Protein AF-A0A9X5XIH9-F1 (afdb_monomer_lite)

Foldseek 3Di:
DVPDQAEEAPDPQQCQLVVLLVCLVVVHAYEYEPPNHPDPVSVVVSVVSNVVSVDDRYDYPLCLCVDPVLVVLLVCQVVCVVPAAAEAEEEWEAQADDPPDAQVCLVRVTCVSVQVSVCVSNVWHWDDKDKDQPDADPQHDPRYRAWIWIWTATPVGHIYIYTYGYNPNPHTD

Structure (mmCIF, N/CA/C/O backbone):
data_AF-A0A9X5XIH9-F1
#
_entry.id   AF-A0A9X5XIH9-F1
#
loop_
_atom_site.group_PDB
_atom_site.id
_atom_site.type_symbol
_atom_site.label_atom_id
_atom_site.label_alt_id
_atom_site.label_comp_id
_atom_site.label_asym_id
_atom_site.label_entity_id
_atom_site.label_seq_id
_atom_site.pdbx_PDB_ins_code
_atom_site.Cartn_x
_atom_site.Cartn_y
_atom_site.Cartn_z
_atom_site.occupancy
_atom_site.B_iso_or_equiv
_atom_site.auth_seq_id
_atom_site.auth_comp_id
_atom_site.auth_asym_id
_atom_site.auth_atom_id
_atom_site.pdbx_PDB_model_num
ATOM 1 N N . SER A 1 1 ? -13.411 18.014 21.257 1.00 76.00 1 SER A N 1
ATOM 2 C CA . SER A 1 1 ? -14.260 18.449 20.133 1.00 76.00 1 SER A CA 1
ATOM 3 C C . SER A 1 1 ? -15.472 17.538 20.000 1.00 76.00 1 SER A C 1
ATOM 5 O O . SER A 1 1 ? -15.421 16.585 19.229 1.00 76.00 1 SER A O 1
ATOM 7 N N . PRO A 1 2 ? -16.532 17.752 20.800 1.00 89.50 2 PRO A N 1
ATOM 8 C CA . PRO A 1 2 ? -17.720 16.893 20.773 1.00 89.50 2 PRO A CA 1
ATOM 9 C C . PRO A 1 2 ? -18.455 16.928 19.423 1.00 89.50 2 PRO A C 1
ATOM 11 O O . PRO A 1 2 ? -19.009 15.910 19.035 1.00 89.50 2 PRO A O 1
ATOM 14 N N . GLU A 1 3 ? -18.372 18.043 18.692 1.00 96.88 3 GLU A N 1
ATOM 15 C CA . GLU A 1 3 ? -19.028 18.268 17.390 1.00 96.88 3 GLU A CA 1
ATOM 16 C C . GLU A 1 3 ? -18.353 17.570 16.194 1.00 96.88 3 GLU A C 1
ATOM 18 O O . GLU A 1 3 ? -18.872 17.619 15.087 1.00 96.88 3 GLU A O 1
ATOM 23 N N . VAL A 1 4 ? -17.182 16.949 16.379 1.00 97.50 4 VAL A N 1
ATOM 24 C CA . VAL A 1 4 ? -16.471 16.252 15.293 1.00 97.50 4 VAL A CA 1
ATOM 25 C C . VAL A 1 4 ? -16.880 14.785 15.279 1.00 97.50 4 VAL A C 1
ATOM 27 O O . VAL A 1 4 ? -16.621 14.074 16.252 1.00 97.50 4 VAL A O 1
ATOM 30 N N . ASP A 1 5 ? -17.462 14.316 14.178 1.00 98.12 5 ASP A N 1
ATOM 31 C CA . ASP A 1 5 ? -17.929 12.930 14.048 1.00 98.12 5 ASP A CA 1
ATOM 32 C C . ASP A 1 5 ? -16.819 11.947 13.659 1.00 98.12 5 ASP A C 1
ATOM 34 O O . ASP A 1 5 ? -16.794 10.826 14.163 1.00 98.12 5 ASP A O 1
ATOM 38 N N . ALA A 1 6 ? -15.886 12.364 12.801 1.00 98.31 6 ALA A N 1
ATOM 39 C CA . ALA A 1 6 ? -14.794 11.537 12.290 1.00 98.31 6 ALA A CA 1
ATOM 40 C C . ALA A 1 6 ? -13.563 12.385 11.925 1.00 98.31 6 ALA A C 1
ATOM 42 O O . ALA A 1 6 ? -13.652 13.608 11.808 1.00 98.31 6 ALA A O 1
ATOM 43 N N . VAL A 1 7 ? -12.416 11.729 11.735 1.00 98.25 7 VAL A N 1
ATOM 44 C CA . VAL A 1 7 ? -11.136 12.367 11.387 1.00 98.25 7 VAL A CA 1
ATOM 45 C C . VAL A 1 7 ? -10.596 11.803 10.073 1.00 98.25 7 VAL A C 1
ATOM 47 O O . VAL A 1 7 ? -10.627 10.595 9.853 1.00 98.25 7 VAL A O 1
ATOM 50 N N . LEU A 1 8 ? -10.063 12.677 9.217 1.00 98.69 8 LEU A N 1
ATOM 51 C CA . LEU A 1 8 ? -9.253 12.289 8.063 1.00 98.69 8 LEU A CA 1
ATOM 52 C C . LEU A 1 8 ? -7.787 12.607 8.371 1.00 98.69 8 LEU A C 1
ATOM 54 O O . LEU A 1 8 ? -7.437 13.766 8.595 1.00 98.69 8 LEU A O 1
ATOM 58 N N . VAL A 1 9 ? -6.935 11.587 8.398 1.00 98.62 9 VAL A N 1
ATOM 59 C CA . VAL A 1 9 ? -5.489 11.732 8.579 1.00 98.62 9 VAL A CA 1
ATOM 60 C C . VAL A 1 9 ? -4.840 11.695 7.202 1.00 98.62 9 VAL A C 1
ATOM 62 O O . VAL A 1 9 ? -4.639 10.632 6.622 1.00 98.62 9 VAL A O 1
ATOM 65 N N . THR A 1 10 ? -4.562 12.886 6.674 1.00 98.06 10 THR A N 1
ATOM 66 C CA . THR A 1 10 ? -3.921 13.123 5.367 1.00 98.06 10 THR A CA 1
ATOM 67 C C . THR A 1 10 ? -2.696 14.033 5.515 1.00 98.06 10 THR A C 1
ATOM 69 O O . THR A 1 10 ? -2.417 14.876 4.661 1.00 98.06 10 THR A O 1
ATOM 72 N N . SER A 1 11 ? -2.036 13.955 6.671 1.00 97.38 11 SER A N 1
ATOM 73 C CA . SER A 1 11 ? -0.851 14.738 7.009 1.00 97.38 11 SER A CA 1
ATOM 74 C C . SER A 1 11 ? 0.417 14.086 6.434 1.00 97.38 11 SER A C 1
ATOM 76 O O . SER A 1 11 ? 0.365 13.246 5.540 1.00 97.38 11 SER A O 1
ATOM 78 N N . TRP A 1 12 ? 1.598 14.502 6.894 1.00 94.75 12 TRP A N 1
ATOM 79 C CA . TRP A 1 12 ? 2.852 13.856 6.505 1.00 94.75 12 TRP A CA 1
ATOM 80 C C . TRP A 1 12 ? 2.948 12.451 7.126 1.00 94.75 12 TRP A C 1
ATOM 82 O O . TRP A 1 12 ? 2.771 12.319 8.335 1.00 94.75 12 TRP A O 1
ATOM 92 N N . GLY A 1 13 ? 3.273 11.420 6.336 1.00 92.38 13 GLY A N 1
ATOM 93 C CA . GLY A 1 13 ? 3.212 10.000 6.735 1.00 92.38 13 GLY A CA 1
ATOM 94 C C . GLY A 1 13 ? 3.748 9.643 8.136 1.00 92.38 13 GLY A C 1
ATOM 95 O O . GLY A 1 13 ? 3.047 8.966 8.885 1.00 92.38 13 GLY A O 1
ATOM 96 N N . PRO A 1 14 ? 4.930 10.129 8.565 1.00 95.56 14 PRO A N 1
ATOM 97 C CA . PRO A 1 14 ? 5.458 9.882 9.914 1.00 95.56 14 PRO A CA 1
ATOM 98 C C . PRO A 1 14 ? 4.579 10.375 11.074 1.00 95.56 14 PRO A C 1
ATOM 100 O O . PRO A 1 14 ? 4.757 9.930 12.201 1.00 95.56 14 PRO A O 1
ATOM 103 N N . THR A 1 15 ? 3.628 11.277 10.818 1.00 97.56 15 THR A N 1
ATOM 104 C CA . THR A 1 15 ? 2.688 11.800 11.829 1.00 97.56 15 THR A CA 1
ATOM 105 C C . THR A 1 15 ? 1.405 10.975 11.946 1.00 97.56 15 THR A C 1
ATOM 107 O O . THR A 1 15 ? 0.632 11.170 12.883 1.00 97.56 15 THR A O 1
ATOM 110 N N . HIS A 1 16 ? 1.159 10.037 11.021 1.00 98.44 16 HIS A N 1
ATOM 111 C CA . HIS A 1 16 ? -0.112 9.314 10.952 1.00 98.44 16 HIS A CA 1
ATOM 112 C C . HIS A 1 16 ? -0.401 8.515 12.224 1.00 98.44 16 HIS A C 1
ATOM 114 O O . HIS A 1 16 ? -1.505 8.602 12.760 1.00 98.44 16 HIS A O 1
ATOM 120 N N . ALA A 1 17 ? 0.597 7.799 12.751 1.00 98.44 17 ALA A N 1
ATOM 121 C CA . ALA A 1 17 ? 0.407 6.917 13.897 1.00 98.44 17 ALA A CA 1
ATOM 122 C C . ALA A 1 17 ? -0.107 7.660 15.137 1.00 98.44 17 ALA A C 1
ATOM 124 O O . ALA A 1 17 ? -1.052 7.214 15.786 1.00 98.44 17 ALA A O 1
ATOM 125 N N . GLU A 1 18 ? 0.477 8.822 15.435 1.00 98.38 18 GLU A N 1
ATOM 126 C CA . GLU A 1 18 ? 0.053 9.660 16.555 1.00 98.38 18 GLU A CA 1
ATOM 127 C C . GLU A 1 18 ? -1.393 10.142 16.372 1.00 98.38 18 GLU A C 1
ATOM 129 O O . GLU A 1 18 ? -2.220 10.014 17.277 1.00 98.38 18 GLU A O 1
ATOM 134 N N . HIS A 1 19 ? -1.733 10.654 15.188 1.00 98.38 19 HIS A N 1
ATOM 135 C CA . HIS A 1 19 ? -3.078 11.157 14.916 1.00 98.38 19 HIS A CA 1
ATOM 136 C C . HIS A 1 19 ? -4.143 10.055 14.949 1.00 98.38 19 HIS A C 1
ATOM 138 O O . HIS A 1 19 ? -5.227 10.271 15.497 1.00 98.38 19 HIS A O 1
ATOM 144 N N . VAL A 1 20 ? -3.835 8.866 14.426 1.00 98.62 20 VAL A N 1
ATOM 145 C CA . VAL A 1 20 ? -4.742 7.714 14.467 1.00 98.62 20 VAL A CA 1
ATOM 146 C C . VAL A 1 20 ? -4.951 7.236 15.905 1.00 98.62 20 VAL A C 1
ATOM 148 O O . VAL A 1 20 ? -6.097 7.051 16.314 1.00 98.62 20 VAL A O 1
ATOM 151 N N . LEU A 1 21 ? -3.889 7.111 16.709 1.00 98.44 21 LEU A N 1
ATOM 152 C CA . LEU A 1 21 ? -4.002 6.738 18.126 1.00 98.44 21 LEU A CA 1
ATOM 153 C C . LEU A 1 21 ? -4.847 7.742 18.921 1.00 98.44 21 LEU A C 1
ATOM 155 O O . LEU A 1 21 ? -5.678 7.339 19.739 1.00 98.44 21 LEU A O 1
ATOM 159 N N . ASN A 1 22 ? -4.689 9.040 18.650 1.00 98.00 22 ASN A N 1
ATOM 160 C CA . ASN A 1 22 ? -5.496 10.086 19.276 1.00 98.00 22 ASN A CA 1
ATOM 161 C C . ASN A 1 22 ? -6.981 9.965 18.892 1.00 98.00 22 ASN A C 1
ATOM 163 O O . ASN A 1 22 ? -7.850 10.096 19.756 1.00 98.00 22 ASN A O 1
ATOM 167 N N . ALA A 1 23 ? -7.287 9.667 17.625 1.00 98.06 23 ALA A N 1
ATOM 168 C CA . ALA A 1 23 ? -8.662 9.469 17.165 1.00 98.06 23 ALA A CA 1
ATOM 169 C C . ALA A 1 23 ? -9.311 8.218 17.784 1.00 98.06 23 ALA A C 1
ATOM 171 O O . ALA A 1 23 ? -10.435 8.293 18.286 1.00 98.06 23 ALA A O 1
ATOM 172 N N . VAL A 1 24 ? -8.579 7.099 17.833 1.00 98.12 24 VAL A N 1
ATOM 173 C CA . VAL A 1 24 ? -9.019 5.852 18.480 1.00 98.12 24 VAL A CA 1
ATOM 174 C C . VAL A 1 24 ? -9.272 6.069 19.974 1.00 98.12 24 VAL A C 1
ATOM 176 O O . VAL A 1 24 ? -10.330 5.697 20.480 1.00 98.12 24 VAL A O 1
ATOM 179 N N . THR A 1 25 ? -8.354 6.740 20.677 1.00 96.31 25 THR A N 1
ATOM 180 C CA . THR A 1 25 ? -8.510 7.090 22.102 1.00 96.31 25 THR A CA 1
ATOM 181 C C . THR A 1 25 ? -9.748 7.958 22.337 1.00 96.31 25 THR A C 1
ATOM 183 O O . THR A 1 25 ? -10.475 7.760 23.308 1.00 96.31 25 THR A O 1
ATOM 186 N N . ALA A 1 26 ? -10.038 8.886 21.421 1.00 96.69 26 ALA A N 1
ATOM 187 C CA . ALA A 1 26 ? -11.233 9.724 21.468 1.00 96.69 26 ALA A CA 1
ATOM 188 C C . ALA A 1 26 ? -12.528 9.000 21.035 1.00 96.69 26 ALA A C 1
ATOM 190 O O . ALA A 1 26 ? -13.599 9.612 21.055 1.00 96.69 26 ALA A O 1
ATOM 191 N N . GLY A 1 27 ? -12.451 7.729 20.620 1.00 97.06 27 GLY A N 1
ATOM 192 C CA . GLY A 1 27 ? -13.587 6.952 20.120 1.00 97.06 27 GLY A CA 1
ATOM 193 C C . GLY A 1 27 ? -14.167 7.477 18.808 1.00 97.06 27 GLY A C 1
ATOM 194 O O . GLY A 1 27 ? -15.366 7.330 18.561 1.00 97.06 27 GLY A O 1
ATOM 195 N N . LYS A 1 28 ? -13.342 8.133 17.986 1.00 97.88 28 LYS A N 1
ATOM 196 C CA . LYS A 1 28 ? -13.751 8.727 16.711 1.00 97.88 28 LYS A CA 1
ATOM 197 C C . LYS A 1 28 ? -13.336 7.822 15.551 1.00 97.88 28 LYS A C 1
ATOM 199 O O . LYS A 1 28 ? -12.166 7.443 15.486 1.00 97.88 28 LYS A O 1
ATOM 204 N N . PRO 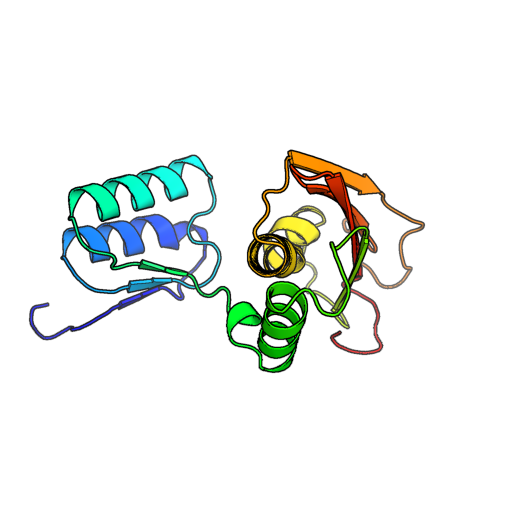A 1 29 ? -14.254 7.489 14.625 1.00 98.50 29 PRO A N 1
ATOM 205 C CA . PRO A 1 29 ? -13.882 6.910 13.345 1.00 98.50 29 PRO A CA 1
ATOM 206 C C . PRO A 1 29 ? -12.806 7.754 12.661 1.00 98.50 29 PRO A C 1
ATOM 208 O O . PRO A 1 29 ? -12.868 8.986 12.656 1.00 98.50 29 PRO A O 1
ATOM 211 N N . VAL A 1 30 ? -11.818 7.083 12.086 1.00 98.69 30 VAL A N 1
ATOM 212 C CA . VAL A 1 30 ? -10.676 7.701 11.432 1.00 98.69 30 VAL A CA 1
ATOM 213 C C . VAL A 1 30 ? -10.392 7.007 10.110 1.00 98.69 30 VAL A C 1
ATOM 215 O O . VAL A 1 30 ? -10.193 5.795 10.045 1.00 98.69 30 VAL A O 1
ATOM 218 N N . PHE A 1 31 ? -10.360 7.797 9.044 1.00 98.81 31 PHE A N 1
ATOM 219 C CA . PHE A 1 31 ? -9.781 7.383 7.776 1.00 98.81 31 PHE A CA 1
ATOM 220 C C . PHE A 1 31 ? -8.343 7.891 7.731 1.00 98.81 31 PHE A C 1
ATOM 222 O O . PHE A 1 31 ? -8.102 9.085 7.903 1.00 98.81 31 PHE A O 1
ATOM 229 N N . CYS A 1 32 ? -7.390 6.997 7.510 1.00 98.69 32 CYS A N 1
ATOM 230 C CA . CYS A 1 32 ? -5.975 7.317 7.420 1.00 98.69 32 CYS A CA 1
ATOM 231 C C . CYS A 1 32 ? -5.480 7.029 6.009 1.00 98.69 32 CYS A C 1
ATOM 233 O O . CYS A 1 32 ? -5.581 5.894 5.540 1.00 98.69 32 CYS A O 1
ATOM 235 N N . GLU A 1 33 ? -4.909 8.032 5.349 1.00 98.25 33 GLU A N 1
ATOM 236 C CA . GLU A 1 33 ? -4.156 7.794 4.122 1.00 98.25 33 GLU A CA 1
ATOM 237 C C . GLU A 1 33 ? -2.968 6.863 4.368 1.00 98.25 33 GLU A C 1
ATOM 239 O O . GLU A 1 33 ? -2.494 6.702 5.498 1.00 98.25 33 GLU A O 1
ATOM 244 N N . LYS A 1 34 ? -2.471 6.235 3.299 1.00 96.25 34 LYS A N 1
ATOM 245 C CA . LYS A 1 34 ? -1.265 5.412 3.414 1.00 96.25 34 LYS A CA 1
ATOM 246 C C . LYS A 1 34 ? -0.046 6.293 3.743 1.00 96.25 34 LYS A C 1
ATOM 248 O O . LYS A 1 34 ? 0.066 7.409 3.233 1.00 96.25 34 LYS A O 1
ATOM 253 N N . PRO A 1 35 ? 0.932 5.770 4.499 1.00 96.56 35 PRO A N 1
ATOM 254 C CA . PRO A 1 35 ? 0.885 4.513 5.246 1.00 96.56 35 PRO A CA 1
ATOM 255 C C . PRO A 1 35 ? 0.103 4.672 6.563 1.00 96.56 35 PRO A C 1
ATOM 257 O O . PRO A 1 35 ? 0.003 5.776 7.080 1.00 96.56 35 PRO A O 1
ATOM 260 N N . LEU A 1 36 ? -0.402 3.583 7.157 1.00 97.69 36 LEU A N 1
ATOM 261 C CA . LEU A 1 36 ? -1.005 3.647 8.502 1.00 97.69 36 LEU A CA 1
ATOM 262 C C . LEU A 1 36 ? 0.004 4.156 9.553 1.00 97.69 36 LEU A C 1
ATOM 264 O O . LEU A 1 36 ? -0.318 4.993 10.393 1.00 97.69 36 LEU A O 1
ATOM 268 N N . ALA A 1 37 ? 1.234 3.650 9.472 1.00 97.38 37 ALA A N 1
ATOM 269 C CA . ALA A 1 37 ? 2.408 4.127 10.187 1.00 97.38 37 ALA A CA 1
ATOM 270 C C . ALA A 1 37 ? 3.671 3.783 9.379 1.00 97.38 37 ALA A C 1
ATOM 272 O O . ALA A 1 37 ? 3.618 2.995 8.435 1.00 97.38 37 ALA A O 1
ATOM 273 N N . THR A 1 38 ? 4.818 4.353 9.744 1.00 95.25 38 THR A N 1
ATOM 274 C CA . THR A 1 38 ? 6.099 4.101 9.058 1.00 95.25 38 THR A CA 1
ATOM 275 C C . THR A 1 38 ? 6.834 2.855 9.557 1.00 95.25 38 THR A C 1
ATOM 277 O O . THR A 1 38 ? 7.826 2.457 8.946 1.00 95.25 38 THR A O 1
ATOM 280 N N . THR A 1 39 ? 6.360 2.227 10.636 1.00 96.44 39 THR A N 1
ATOM 281 C CA . THR A 1 39 ? 6.920 0.993 11.203 1.00 96.44 39 THR A CA 1
ATOM 282 C C . THR A 1 39 ? 5.818 -0.028 11.483 1.00 96.44 39 THR A C 1
ATOM 284 O O . THR A 1 39 ? 4.654 0.323 11.697 1.00 96.44 39 THR A O 1
ATOM 287 N N . ALA A 1 40 ? 6.182 -1.311 11.480 1.00 96.88 40 ALA A N 1
ATOM 288 C CA . ALA A 1 40 ? 5.246 -2.388 11.788 1.00 96.88 40 ALA A CA 1
ATOM 289 C C . ALA A 1 40 ? 4.828 -2.358 13.266 1.00 96.88 40 ALA A C 1
ATOM 291 O O . ALA A 1 40 ? 3.669 -2.619 13.584 1.00 96.88 40 ALA A O 1
ATOM 292 N N . GLU A 1 41 ? 5.750 -1.982 14.152 1.00 98.31 41 GLU A N 1
ATOM 293 C CA . GLU A 1 41 ? 5.504 -1.801 15.579 1.00 98.31 41 GLU A CA 1
ATOM 294 C C . GLU A 1 41 ? 4.416 -0.751 15.814 1.00 98.31 41 GLU A C 1
ATOM 296 O O . GLU A 1 41 ? 3.494 -0.979 16.592 1.00 98.31 41 GLU A O 1
ATOM 301 N N . ASP A 1 42 ? 4.453 0.371 15.094 1.00 98.06 42 ASP A N 1
ATOM 302 C CA . ASP A 1 42 ? 3.457 1.433 15.241 1.00 98.06 42 ASP A CA 1
ATOM 303 C C . ASP A 1 42 ? 2.096 1.040 14.669 1.00 98.06 42 ASP A C 1
ATOM 305 O O . ASP A 1 42 ? 1.065 1.325 15.283 1.00 98.06 42 ASP A O 1
ATOM 309 N N . CYS A 1 43 ? 2.081 0.315 13.549 1.00 98.31 43 CYS A N 1
ATOM 310 C CA . CYS A 1 43 ? 0.864 -0.320 13.052 1.00 98.31 43 CYS A CA 1
ATOM 311 C C . CYS A 1 43 ? 0.262 -1.264 14.106 1.00 98.31 43 CYS A C 1
ATOM 313 O O . CYS A 1 43 ? -0.947 -1.228 14.337 1.00 98.31 43 CYS A O 1
ATOM 315 N N . LEU A 1 44 ? 1.087 -2.071 14.785 1.00 98.38 44 LEU A N 1
ATOM 316 C CA . LEU A 1 44 ? 0.628 -2.978 15.838 1.00 98.38 44 LEU A CA 1
ATOM 317 C C . LEU A 1 44 ? 0.053 -2.212 17.037 1.00 98.38 44 LEU A C 1
ATOM 319 O O . LEU A 1 44 ? -1.033 -2.558 17.497 1.00 98.38 44 LEU A O 1
ATOM 323 N N . ARG A 1 45 ? 0.702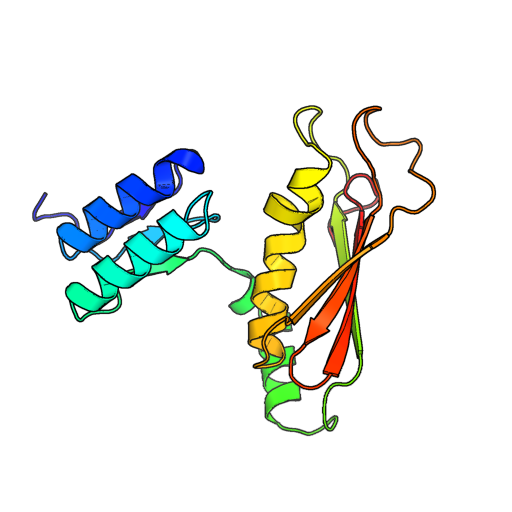 -1.125 17.479 1.00 98.44 45 ARG A N 1
ATOM 324 C CA . ARG A 1 45 ? 0.184 -0.253 18.553 1.00 98.44 45 ARG A CA 1
ATOM 325 C C . ARG A 1 45 ? -1.215 0.279 18.235 1.00 98.44 45 ARG A C 1
ATOM 327 O O . ARG A 1 45 ? -2.079 0.304 19.109 1.00 98.44 45 ARG A O 1
ATOM 334 N N . ILE A 1 46 ? -1.457 0.684 16.987 1.00 98.56 46 ILE A N 1
ATOM 335 C CA . ILE A 1 46 ? -2.778 1.147 16.535 1.00 98.56 46 ILE A CA 1
ATOM 336 C C . ILE A 1 46 ? -3.806 0.012 16.580 1.00 98.56 46 ILE A C 1
ATOM 338 O O . ILE A 1 46 ? -4.909 0.210 17.088 1.00 98.56 46 ILE A O 1
ATOM 342 N N . VAL A 1 47 ? -3.446 -1.176 16.083 1.00 98.00 47 VAL A N 1
ATOM 343 C CA . VAL A 1 47 ? -4.323 -2.360 16.100 1.00 98.00 47 VAL A CA 1
ATOM 344 C C . VAL A 1 47 ? -4.692 -2.751 17.531 1.00 98.00 47 VAL A C 1
ATOM 346 O O . VAL A 1 47 ? -5.853 -3.051 17.809 1.00 98.00 47 VAL A O 1
ATOM 349 N N . GLU A 1 48 ? -3.731 -2.740 18.452 1.00 98.31 48 GLU A N 1
ATOM 350 C CA . GLU A 1 48 ? -3.959 -3.042 19.867 1.00 98.31 48 GLU A CA 1
ATOM 351 C C . GLU A 1 48 ? -4.869 -2.005 20.531 1.00 98.31 48 GLU A C 1
ATOM 353 O O . GLU A 1 48 ? -5.805 -2.382 21.238 1.00 98.31 48 GLU A O 1
ATOM 358 N N . ALA A 1 49 ? -4.662 -0.714 20.254 1.00 98.19 49 ALA A N 1
ATOM 359 C CA . ALA A 1 49 ? -5.515 0.356 20.762 1.00 98.19 49 ALA A CA 1
ATOM 360 C C . ALA A 1 49 ? -6.959 0.252 20.239 1.00 98.19 49 ALA A C 1
ATOM 362 O O . ALA A 1 49 ? -7.909 0.365 21.015 1.00 98.19 49 ALA A O 1
ATOM 363 N N . GLU A 1 50 ? -7.144 -0.010 18.940 1.00 98.25 50 GLU A N 1
ATOM 364 C CA . GLU A 1 50 ? -8.470 -0.195 18.337 1.00 98.25 50 GLU A CA 1
ATOM 365 C C . GLU A 1 50 ? -9.181 -1.427 18.920 1.00 98.25 50 GLU A C 1
ATOM 367 O O . GLU A 1 50 ? -10.362 -1.368 19.277 1.00 98.25 50 GLU A O 1
ATOM 372 N N . ARG A 1 51 ? -8.452 -2.538 19.093 1.00 97.62 51 ARG A N 1
ATOM 373 C CA . ARG A 1 51 ? -8.975 -3.751 19.738 1.00 97.62 51 ARG A CA 1
ATOM 374 C C . ARG A 1 51 ? -9.386 -3.497 21.183 1.00 97.62 51 ARG A C 1
ATOM 376 O O . ARG A 1 51 ? -10.472 -3.919 21.569 1.00 97.62 51 ARG A O 1
ATOM 383 N N . ALA A 1 52 ? -8.557 -2.801 21.960 1.00 97.62 52 ALA A N 1
ATOM 384 C CA . ALA A 1 52 ? -8.862 -2.446 23.344 1.00 97.62 52 ALA A CA 1
ATOM 385 C C . ALA A 1 52 ? -10.089 -1.525 23.452 1.00 97.62 52 ALA A C 1
ATOM 387 O O . ALA A 1 52 ? -10.853 -1.632 24.409 1.00 97.62 52 ALA A O 1
ATOM 388 N N . HIS A 1 53 ? -10.319 -0.665 22.454 1.00 96.31 53 HIS A N 1
ATOM 389 C CA . HIS A 1 53 ? -11.529 0.153 22.365 1.00 96.31 53 HIS A CA 1
ATOM 390 C C . HIS A 1 53 ? -12.797 -0.683 22.094 1.00 96.31 53 HIS A C 1
ATOM 392 O O . HIS A 1 53 ? -13.901 -0.280 22.458 1.00 96.31 53 HIS A O 1
ATOM 398 N N . GLY A 1 54 ? -12.666 -1.850 21.455 1.00 96.44 54 GLY A N 1
ATOM 399 C CA . GLY A 1 54 ? -13.772 -2.783 21.213 1.00 96.44 54 GLY A CA 1
ATOM 400 C C . GLY A 1 54 ? -14.675 -2.423 20.028 1.00 96.44 54 GLY A C 1
ATOM 401 O O . GLY A 1 54 ? -15.748 -3.006 19.874 1.00 96.44 54 GLY A O 1
ATOM 402 N N . ARG A 1 55 ? -14.268 -1.475 19.173 1.00 96.12 55 ARG A N 1
ATOM 403 C CA . ARG A 1 55 ? -14.974 -1.110 17.931 1.00 96.12 55 ARG A CA 1
ATOM 404 C C . ARG A 1 55 ? -13.967 -0.865 16.815 1.00 96.12 55 ARG A C 1
ATOM 406 O O . ARG A 1 55 ? -12.930 -0.262 17.054 1.00 96.12 55 ARG A O 1
ATOM 413 N N . ARG A 1 56 ? -14.316 -1.261 15.588 1.00 97.25 56 ARG A N 1
ATOM 414 C CA . ARG A 1 56 ? -13.561 -0.872 14.391 1.00 97.25 56 ARG A CA 1
ATOM 415 C C . ARG A 1 56 ? -13.797 0.614 14.116 1.00 97.25 56 ARG A C 1
ATOM 417 O O . ARG A 1 56 ? -14.930 1.018 13.857 1.00 97.25 56 ARG A O 1
ATOM 424 N N . LEU A 1 57 ? -12.736 1.403 14.197 1.00 98.25 57 LEU A N 1
ATOM 425 C CA . LEU A 1 57 ? -12.717 2.849 14.004 1.00 98.25 57 LEU A CA 1
ATOM 426 C C . LEU A 1 57 ? -11.786 3.257 12.860 1.00 98.25 57 LEU A C 1
ATOM 428 O O . LEU A 1 57 ? -11.994 4.318 12.287 1.00 98.25 57 LEU A O 1
ATOM 432 N N . VAL A 1 58 ? -10.790 2.442 12.517 1.00 98.62 58 VAL A N 1
ATOM 433 C CA . VAL A 1 58 ? -9.734 2.775 11.564 1.00 98.62 58 VAL A CA 1
ATOM 434 C C . VAL A 1 58 ? -10.046 2.183 10.192 1.00 98.62 58 VAL A C 1
ATOM 436 O O . VAL A 1 58 ? -10.236 0.976 10.031 1.00 98.62 58 VAL A O 1
ATOM 439 N N . GLN A 1 59 ? -10.040 3.039 9.175 1.00 98.56 59 GLN A N 1
ATOM 440 C CA . GLN A 1 59 ? -9.981 2.645 7.772 1.00 98.56 59 GLN A CA 1
ATOM 441 C C . GLN A 1 59 ? -8.692 3.188 7.156 1.00 98.56 59 GLN A C 1
ATOM 443 O O . GLN A 1 59 ? -8.410 4.376 7.264 1.00 98.56 59 GLN A O 1
ATOM 448 N N . VAL A 1 60 ? -7.922 2.328 6.488 1.00 98.44 60 VAL A N 1
ATOM 449 C CA . VAL A 1 60 ? -6.718 2.737 5.749 1.00 98.44 60 VAL A CA 1
ATOM 450 C C . VAL A 1 60 ? -7.067 2.973 4.281 1.00 98.44 60 VAL A C 1
ATOM 452 O O . VAL A 1 60 ? -7.845 2.214 3.698 1.00 98.44 60 VAL A O 1
ATOM 455 N N . GLY A 1 61 ? -6.479 4.006 3.681 1.00 97.88 61 GLY A N 1
ATOM 456 C CA . GLY A 1 61 ? -6.705 4.472 2.311 1.00 97.88 61 GLY A CA 1
ATOM 457 C C . GLY A 1 61 ? -6.168 3.571 1.194 1.00 97.88 61 GLY A C 1
ATOM 458 O O . GLY A 1 61 ? -5.665 4.066 0.191 1.00 97.88 61 GLY A O 1
ATOM 459 N N . PHE A 1 62 ? -6.283 2.245 1.307 1.00 98.44 62 PHE A N 1
ATOM 460 C CA . PHE A 1 62 ? -5.980 1.335 0.197 1.00 98.44 62 PHE A CA 1
ATOM 461 C C . PHE A 1 62 ? -7.141 1.275 -0.802 1.00 98.44 62 PHE A C 1
ATOM 463 O O . PHE A 1 62 ? -7.933 0.332 -0.862 1.00 98.44 62 PHE A O 1
ATOM 470 N N . MET A 1 63 ? -7.240 2.335 -1.598 1.00 98.00 63 MET A N 1
ATOM 471 C CA . MET A 1 63 ? -8.348 2.613 -2.510 1.00 98.00 63 MET A CA 1
ATOM 472 C C . MET A 1 63 ? -8.555 1.569 -3.616 1.00 98.00 63 MET A C 1
ATOM 474 O O . MET A 1 63 ? -9.674 1.425 -4.101 1.00 98.00 63 MET A O 1
ATOM 478 N N . ARG A 1 64 ? -7.531 0.789 -3.991 1.00 98.31 64 ARG A N 1
ATOM 479 C CA . ARG A 1 64 ? -7.639 -0.206 -5.076 1.00 98.31 64 ARG A CA 1
ATOM 480 C C . ARG A 1 64 ? -8.694 -1.281 -4.833 1.00 98.31 64 ARG A C 1
ATOM 482 O O . ARG A 1 64 ? -9.314 -1.737 -5.782 1.00 98.31 64 ARG A O 1
ATOM 489 N N . ARG A 1 65 ? -8.988 -1.627 -3.576 1.00 98.25 65 ARG A N 1
ATOM 490 C CA . ARG A 1 65 ? -10.070 -2.577 -3.240 1.00 98.25 65 ARG A CA 1
ATOM 491 C C . ARG A 1 65 ? -11.473 -2.070 -3.620 1.00 98.25 65 ARG A C 1
ATOM 493 O O . ARG A 1 65 ? -12.435 -2.841 -3.62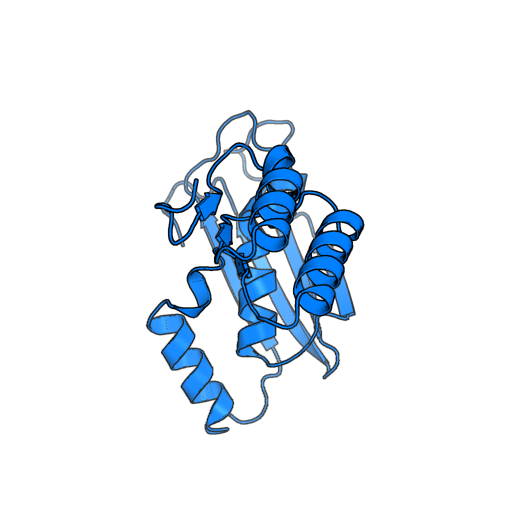1 1.00 98.25 65 ARG A O 1
ATOM 500 N N . PHE A 1 66 ? -11.606 -0.772 -3.890 1.00 98.00 66 PHE A N 1
ATOM 501 C CA . PHE A 1 66 ? -12.856 -0.117 -4.274 1.00 98.00 66 PHE A CA 1
ATOM 502 C C . PHE A 1 66 ? -12.948 0.162 -5.777 1.00 98.00 66 PHE A C 1
ATOM 504 O O . PHE A 1 66 ? -14.033 0.500 -6.246 1.00 98.00 66 PHE A O 1
ATOM 511 N N . ASP A 1 67 ? -11.855 -0.000 -6.527 1.00 98.44 67 ASP A N 1
ATOM 512 C CA . ASP A 1 67 ? -11.886 0.099 -7.982 1.00 98.44 67 ASP A CA 1
ATOM 513 C C . ASP A 1 67 ? -12.769 -1.005 -8.587 1.00 98.44 67 ASP A C 1
ATOM 515 O O . ASP A 1 67 ? -12.766 -2.155 -8.140 1.00 98.44 67 ASP A O 1
ATOM 519 N N . VAL A 1 68 ? -13.540 -0.648 -9.614 1.00 98.31 68 VAL A N 1
ATOM 520 C CA . VAL A 1 68 ? -14.529 -1.549 -10.221 1.00 98.31 68 VAL A CA 1
ATOM 521 C C . VAL A 1 68 ? -13.853 -2.767 -10.853 1.00 98.31 68 VAL A C 1
ATOM 523 O O . VAL A 1 68 ? -14.360 -3.877 -10.697 1.00 98.31 68 VAL A O 1
ATOM 526 N N . GLY A 1 69 ? -12.699 -2.591 -11.502 1.00 98.19 69 GLY A N 1
ATOM 527 C CA . GLY A 1 69 ? -11.955 -3.685 -12.126 1.00 98.19 69 GLY A CA 1
ATOM 528 C C . GLY A 1 69 ? -11.415 -4.674 -11.093 1.00 98.19 69 GLY A C 1
ATOM 529 O O . GLY A 1 69 ? -11.612 -5.882 -11.224 1.00 98.19 69 GLY A O 1
ATOM 530 N N . TYR A 1 70 ? -10.820 -4.176 -10.007 1.00 98.38 70 TYR A N 1
ATOM 531 C CA . TYR A 1 70 ? -10.359 -5.026 -8.902 1.00 98.38 70 TYR A CA 1
ATOM 532 C C . TYR A 1 70 ? -11.504 -5.774 -8.206 1.00 98.38 70 TYR A C 1
ATOM 534 O O . TYR A 1 70 ? -11.348 -6.937 -7.828 1.00 98.38 70 TYR A O 1
ATOM 542 N N . ARG A 1 71 ? -12.680 -5.152 -8.062 1.00 98.50 71 ARG A N 1
ATOM 543 C CA . ARG A 1 71 ? -13.867 -5.824 -7.506 1.00 98.50 71 ARG A CA 1
ATOM 544 C C . ARG A 1 71 ? -14.390 -6.929 -8.415 1.00 98.50 71 ARG A C 1
ATOM 546 O O . ARG A 1 71 ? -14.648 -8.024 -7.923 1.00 98.50 71 ARG A O 1
ATOM 553 N N . GLN A 1 72 ? -14.466 -6.680 -9.720 1.00 98.38 72 GLN A N 1
ATOM 554 C CA . GLN A 1 72 ? -14.820 -7.706 -10.704 1.00 98.38 72 GLN A CA 1
ATOM 555 C C . GLN A 1 72 ? -13.824 -8.873 -10.671 1.00 98.38 72 GLN A C 1
ATOM 557 O O . GLN A 1 72 ? -14.229 -10.033 -10.674 1.00 98.38 72 GLN A O 1
ATOM 562 N N . MET A 1 73 ? -12.522 -8.586 -10.559 1.00 97.88 73 MET A N 1
ATOM 563 C CA . MET A 1 73 ? -11.497 -9.621 -10.409 1.00 97.88 73 MET A CA 1
ATOM 564 C C . MET A 1 73 ? -11.708 -10.447 -9.134 1.00 97.88 73 MET A C 1
ATOM 566 O O . MET A 1 73 ? -11.672 -11.676 -9.194 1.00 97.88 73 MET A O 1
ATOM 570 N N . LYS A 1 74 ? -11.996 -9.806 -7.991 1.00 98.12 74 LYS A N 1
ATOM 571 C CA . LYS A 1 74 ? -12.306 -10.515 -6.739 1.00 98.12 74 LYS A CA 1
ATOM 572 C C . LYS A 1 74 ? -13.531 -11.419 -6.879 1.00 98.12 74 LYS A C 1
ATOM 574 O O . LYS A 1 74 ? -13.510 -12.532 -6.363 1.00 98.12 74 LYS A O 1
ATOM 579 N N . GLU A 1 75 ? -14.575 -10.965 -7.568 1.00 98.06 75 GLU A N 1
ATOM 580 C CA . GLU A 1 75 ? -15.786 -11.755 -7.827 1.00 98.06 75 GLU A CA 1
ATOM 581 C C . GLU A 1 75 ? -15.490 -12.984 -8.698 1.00 98.06 75 GLU A C 1
ATOM 583 O O . GLU A 1 75 ? -15.925 -14.087 -8.366 1.00 98.06 75 GLU A O 1
ATOM 588 N N . VAL A 1 76 ? -14.689 -12.832 -9.760 1.00 97.88 76 VAL A N 1
ATOM 589 C CA . VAL A 1 76 ? -14.252 -13.957 -10.606 1.00 97.88 76 VAL A CA 1
ATOM 590 C C . VAL A 1 76 ? -13.455 -14.974 -9.788 1.00 97.88 76 VAL A C 1
ATOM 592 O O . VAL A 1 76 ? -13.769 -16.164 -9.839 1.00 97.88 76 VAL A O 1
ATOM 595 N N . LEU A 1 77 ? -12.489 -14.521 -8.984 1.00 97.25 77 LEU A N 1
ATOM 596 C CA . LEU A 1 77 ? -11.692 -15.388 -8.111 1.00 97.25 77 LEU A CA 1
ATOM 597 C C . LEU A 1 77 ? -12.573 -16.127 -7.093 1.00 97.25 77 LEU A C 1
ATOM 599 O O . LEU A 1 77 ? -12.500 -17.348 -6.980 1.00 97.25 77 LEU A O 1
ATOM 603 N N . ALA A 1 78 ? -13.465 -15.407 -6.408 1.00 96.69 78 ALA A N 1
ATOM 604 C CA . ALA A 1 78 ? -14.371 -15.980 -5.414 1.00 96.69 78 ALA A CA 1
ATOM 605 C C . ALA A 1 78 ? -15.394 -16.957 -6.019 1.00 96.69 78 ALA A C 1
ATOM 607 O O . ALA A 1 78 ? -15.832 -17.883 -5.341 1.00 96.69 78 ALA A O 1
ATOM 608 N N . SER A 1 79 ? -15.769 -16.778 -7.291 1.00 97.69 79 SER A N 1
ATOM 609 C CA . SER A 1 79 ? -16.676 -17.698 -7.990 1.00 97.69 79 SER A CA 1
ATOM 610 C C . SER A 1 79 ? -16.054 -19.067 -8.284 1.00 97.69 79 SER A C 1
ATOM 612 O O . SER A 1 79 ? -16.782 -20.016 -8.569 1.00 97.69 79 SER A O 1
ATOM 614 N N . GLY A 1 80 ? -14.719 -19.171 -8.278 1.00 96.94 80 GLY A N 1
ATOM 615 C CA . GLY A 1 80 ? -13.994 -20.382 -8.667 1.00 96.94 80 GLY A CA 1
ATOM 616 C C . GLY A 1 80 ? -14.071 -20.722 -10.161 1.00 96.94 80 GLY A C 1
ATOM 617 O O . GLY A 1 80 ? -13.588 -21.775 -10.570 1.00 96.94 80 GLY A O 1
ATOM 618 N N . SER A 1 81 ? -14.647 -19.848 -10.996 1.00 96.69 81 SER A N 1
ATOM 619 C CA . SER A 1 81 ? -14.860 -20.097 -12.433 1.00 96.69 81 SER A CA 1
ATOM 620 C C . SER A 1 81 ? -13.575 -20.308 -13.240 1.00 96.69 81 SER A C 1
ATOM 622 O O . SER A 1 81 ? -13.616 -20.964 -14.280 1.00 96.69 81 SER A O 1
ATOM 624 N N . ILE A 1 82 ? -12.439 -19.799 -12.754 1.00 96.19 82 ILE A N 1
ATOM 625 C CA . ILE A 1 82 ? -11.112 -19.971 -13.367 1.00 96.19 82 ILE A CA 1
ATOM 626 C C . ILE A 1 82 ? -10.224 -20.979 -12.613 1.00 96.19 82 ILE A C 1
ATOM 628 O O . ILE A 1 82 ? -9.047 -21.121 -12.936 1.00 96.19 82 ILE A O 1
ATOM 632 N N . GLY A 1 83 ? -10.774 -21.686 -11.620 1.00 97.31 83 GLY A N 1
ATOM 633 C CA . GLY A 1 83 ? -10.010 -22.556 -10.725 1.00 97.31 83 GLY A CA 1
ATOM 634 C C . GLY A 1 83 ? -9.168 -21.784 -9.704 1.00 97.31 83 GLY A C 1
ATOM 635 O O . GLY A 1 83 ? -9.425 -20.615 -9.416 1.00 97.31 83 GLY A O 1
ATOM 636 N N . ALA A 1 84 ? -8.177 -22.465 -9.124 1.00 96.50 84 ALA A N 1
ATOM 637 C CA . ALA A 1 84 ? -7.258 -21.862 -8.164 1.00 96.50 84 ALA A CA 1
ATOM 638 C C . ALA A 1 84 ? -6.232 -20.959 -8.881 1.00 96.50 84 ALA A C 1
ATOM 640 O O . ALA A 1 84 ? -5.650 -21.393 -9.880 1.00 96.50 84 ALA A O 1
ATOM 641 N N . PRO A 1 85 ? -5.967 -19.738 -8.383 1.00 97.19 85 PRO A N 1
ATOM 642 C CA . PRO A 1 85 ? -4.882 -18.904 -8.891 1.00 97.19 85 PRO A CA 1
ATOM 643 C C . PRO A 1 85 ? -3.536 -19.597 -8.691 1.00 97.19 85 PRO A C 1
ATOM 645 O O . PRO A 1 85 ? -3.282 -20.148 -7.625 1.00 97.19 85 PRO A O 1
ATOM 648 N N . LEU A 1 86 ? -2.679 -19.559 -9.710 1.00 98.19 86 LEU A N 1
ATOM 649 C CA . LEU A 1 86 ? -1.341 -20.163 -9.657 1.00 98.19 86 LEU A CA 1
ATOM 650 C C . LEU A 1 86 ? -0.245 -19.106 -9.779 1.00 98.19 86 LEU A C 1
ATOM 652 O O . LEU A 1 86 ? 0.739 -19.135 -9.045 1.00 98.19 86 LEU A O 1
ATOM 656 N N . ILE A 1 87 ? -0.425 -18.174 -10.716 1.00 98.44 87 ILE A N 1
ATOM 657 C CA . ILE A 1 87 ? 0.511 -17.090 -10.997 1.00 98.44 87 ILE A CA 1
ATOM 658 C C . ILE A 1 87 ? -0.283 -15.796 -11.187 1.00 98.44 87 ILE A C 1
ATOM 660 O O . ILE A 1 87 ? -1.331 -15.805 -11.839 1.00 98.44 87 ILE A O 1
ATOM 664 N N . VAL A 1 88 ? 0.221 -14.690 -10.640 1.00 98.31 88 VAL A N 1
ATOM 665 C CA . VAL A 1 88 ? -0.277 -13.336 -10.895 1.00 98.31 88 VAL A CA 1
ATOM 666 C C . VAL A 1 88 ? 0.834 -12.500 -11.516 1.00 98.31 88 VAL A C 1
ATOM 668 O O . VAL A 1 88 ? 1.912 -12.368 -10.944 1.00 98.31 88 VAL A O 1
ATOM 671 N N . HIS A 1 89 ? 0.530 -11.894 -12.659 1.00 98.50 89 HIS A N 1
ATOM 672 C CA . HIS A 1 89 ? 1.379 -10.903 -13.309 1.00 98.50 89 HIS A CA 1
ATOM 673 C C . HIS A 1 89 ? 0.773 -9.521 -13.085 1.00 98.50 89 HIS A C 1
ATOM 675 O O . HIS A 1 89 ? -0.395 -9.301 -13.419 1.00 98.50 89 HIS A O 1
ATOM 681 N N . CYS A 1 90 ? 1.545 -8.583 -12.550 1.00 97.25 90 CYS A N 1
ATOM 682 C CA . CYS A 1 90 ? 1.112 -7.197 -12.425 1.00 97.25 90 CYS A CA 1
ATOM 683 C C . CYS A 1 90 ? 2.240 -6.213 -12.739 1.00 97.25 90 CYS A C 1
ATOM 685 O O . CYS A 1 90 ? 3.428 -6.515 -12.642 1.00 97.25 90 CYS A O 1
ATOM 687 N N . ALA A 1 91 ? 1.848 -5.013 -13.150 1.00 98.31 91 ALA A N 1
ATOM 688 C CA . ALA A 1 91 ? 2.760 -3.911 -13.387 1.00 98.31 91 ALA A CA 1
ATOM 689 C C . ALA A 1 91 ? 2.207 -2.651 -12.725 1.00 98.31 91 ALA A C 1
ATOM 691 O O . ALA A 1 91 ? 1.000 -2.434 -12.724 1.00 98.31 91 ALA A O 1
ATOM 692 N N . HIS A 1 92 ? 3.113 -1.852 -12.175 1.00 98.56 92 HIS A N 1
ATOM 693 C CA . HIS A 1 92 ? 2.865 -0.514 -11.674 1.00 98.56 92 HIS A CA 1
ATOM 694 C C . HIS A 1 92 ? 3.861 0.417 -12.348 1.00 98.56 92 HIS A C 1
ATOM 696 O O . HIS A 1 92 ? 5.057 0.445 -12.023 1.00 98.56 92 HIS A O 1
ATOM 702 N N . ARG A 1 93 ? 3.375 1.183 -13.314 1.00 98.25 93 ARG A N 1
ATOM 703 C CA . ARG A 1 93 ? 4.177 2.094 -14.110 1.00 98.25 93 ARG A CA 1
ATOM 704 C C . ARG A 1 93 ? 3.732 3.523 -13.889 1.00 98.25 93 ARG A C 1
ATOM 706 O O . ARG A 1 93 ? 2.562 3.832 -13.695 1.00 98.25 93 ARG A O 1
ATOM 713 N N . ASN A 1 94 ? 4.708 4.414 -13.902 1.00 97.75 94 ASN A N 1
ATOM 714 C CA . ASN A 1 94 ? 4.477 5.838 -13.741 1.00 97.75 94 ASN A CA 1
ATOM 715 C C . ASN A 1 94 ? 5.352 6.608 -14.745 1.00 97.75 94 ASN A C 1
ATOM 717 O O . ASN A 1 94 ? 6.464 6.152 -15.045 1.00 97.75 94 ASN A O 1
ATOM 721 N N . PRO A 1 95 ? 4.898 7.755 -15.294 1.00 97.44 95 PRO A N 1
ATOM 722 C CA . PRO A 1 95 ? 5.654 8.451 -16.330 1.00 97.44 95 PRO A CA 1
ATOM 723 C C . PRO A 1 95 ? 7.029 8.916 -15.844 1.00 97.44 95 PRO A C 1
ATOM 725 O O . PRO A 1 95 ? 8.028 8.697 -16.532 1.00 97.44 95 PRO A O 1
ATOM 728 N N . THR A 1 96 ? 7.072 9.549 -14.668 1.00 97.75 96 THR A N 1
ATOM 729 C CA . THR A 1 96 ? 8.277 10.094 -14.028 1.00 97.75 96 THR A CA 1
ATOM 730 C C . THR A 1 96 ? 8.036 10.342 -12.542 1.00 97.75 96 THR A C 1
ATOM 732 O O . THR A 1 96 ? 6.928 10.693 -12.136 1.00 97.75 96 THR A O 1
ATOM 735 N N . VAL A 1 97 ? 9.085 10.237 -11.732 1.00 98.06 97 VAL A N 1
ATOM 736 C CA . VAL A 1 97 ? 9.066 10.578 -10.296 1.00 98.06 97 VAL A CA 1
ATOM 737 C C . VAL A 1 97 ? 9.875 11.849 -10.012 1.00 98.06 97 VAL A C 1
ATOM 739 O O . VAL A 1 97 ? 10.686 12.236 -10.854 1.00 98.06 97 VAL A O 1
ATOM 742 N N . PRO A 1 98 ? 9.674 12.533 -8.867 1.00 97.56 98 PRO A N 1
ATOM 743 C CA . PRO A 1 98 ? 10.560 13.618 -8.438 1.00 97.56 98 PRO A CA 1
ATOM 744 C C . PRO A 1 98 ? 11.941 13.092 -8.010 1.00 97.56 98 PRO A C 1
ATOM 746 O O . PRO A 1 98 ? 12.084 11.925 -7.652 1.00 97.56 98 PRO A O 1
ATOM 749 N N . GLU A 1 99 ? 12.958 13.961 -7.979 1.00 97.56 99 GLU A N 1
ATOM 750 C CA . GLU A 1 99 ? 14.332 13.589 -7.581 1.00 97.56 99 GLU A CA 1
ATOM 751 C C . GLU A 1 99 ? 14.424 13.072 -6.138 1.00 97.56 99 GLU A C 1
ATOM 753 O O . GLU A 1 99 ? 15.256 12.221 -5.829 1.00 97.56 99 GLU A O 1
ATOM 758 N N . SER A 1 100 ? 13.517 13.517 -5.266 1.00 96.94 100 SER A N 1
ATOM 759 C CA . SER A 1 100 ? 13.392 13.018 -3.894 1.00 96.94 100 SER A CA 1
ATOM 760 C C . SER A 1 100 ? 12.955 11.552 -3.804 1.00 96.94 100 SER A C 1
ATOM 762 O O . SER A 1 100 ? 13.072 10.956 -2.735 1.00 96.94 100 SER A O 1
ATOM 764 N N . TYR A 1 101 ? 12.465 10.957 -4.897 1.00 97.81 101 TYR A N 1
ATOM 765 C CA . TYR A 1 101 ? 12.067 9.557 -4.929 1.00 97.81 101 TYR A CA 1
ATOM 766 C C . TYR A 1 101 ? 13.294 8.639 -4.881 1.00 97.81 101 TYR A C 1
ATOM 768 O O . TYR A 1 101 ? 14.231 8.774 -5.672 1.00 97.81 101 TYR A O 1
ATOM 776 N N . THR A 1 102 ? 13.291 7.672 -3.964 1.00 97.75 102 THR A N 1
ATOM 777 C CA . THR A 1 102 ? 14.416 6.753 -3.742 1.00 97.75 102 THR A CA 1
ATOM 778 C C . THR A 1 102 ? 14.059 5.315 -4.106 1.00 97.75 102 THR A C 1
ATOM 780 O O . THR A 1 102 ? 12.894 4.948 -4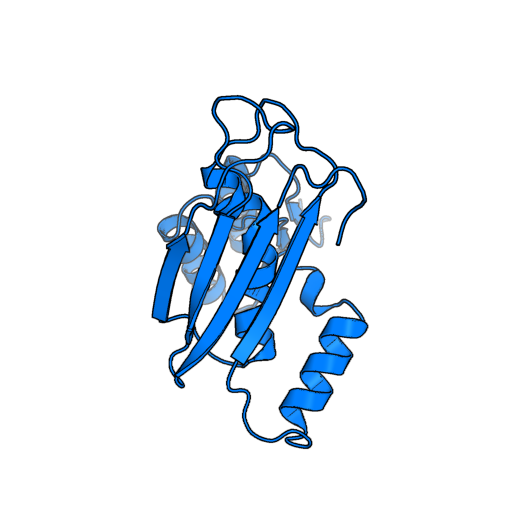.219 1.00 97.75 102 THR A O 1
ATOM 783 N N . SER A 1 103 ? 15.072 4.456 -4.245 1.00 97.62 103 SER A N 1
ATOM 784 C CA . SER A 1 103 ? 14.865 3.043 -4.603 1.00 97.62 103 SER A CA 1
ATOM 785 C C . SER A 1 103 ? 13.987 2.270 -3.611 1.00 97.62 103 SER A C 1
ATOM 787 O O . SER A 1 103 ? 13.370 1.290 -4.009 1.00 97.62 103 SER A O 1
ATOM 789 N N . VAL A 1 104 ? 13.924 2.695 -2.343 1.00 95.56 104 VAL A N 1
ATOM 790 C CA . VAL A 1 104 ? 13.091 2.057 -1.306 1.00 95.56 104 VAL A CA 1
ATOM 791 C C . VAL A 1 104 ? 11.612 2.429 -1.472 1.00 95.56 104 VAL A C 1
ATOM 793 O O . VAL A 1 104 ? 10.732 1.610 -1.207 1.00 95.56 104 VAL A O 1
ATOM 796 N N . MET A 1 105 ? 11.330 3.627 -1.989 1.00 96.44 105 MET A N 1
ATOM 797 C CA . MET A 1 105 ? 9.966 4.102 -2.244 1.00 96.44 105 MET A CA 1
ATOM 798 C C . MET A 1 105 ? 9.263 3.286 -3.340 1.00 96.44 105 MET A C 1
ATOM 800 O O . MET A 1 105 ? 8.038 3.203 -3.331 1.00 96.44 105 MET A O 1
ATOM 804 N N . ALA A 1 106 ? 10.017 2.583 -4.199 1.00 97.25 106 ALA A N 1
ATOM 805 C CA . ALA A 1 106 ? 9.464 1.589 -5.126 1.00 97.25 106 ALA A CA 1
ATOM 806 C C . ALA A 1 106 ? 8.620 0.536 -4.396 1.00 97.25 106 ALA A C 1
ATOM 808 O O . ALA A 1 106 ? 7.540 0.186 -4.861 1.00 97.25 106 ALA A O 1
ATOM 809 N N . ALA A 1 107 ? 9.066 0.097 -3.216 1.00 95.69 107 ALA A N 1
ATOM 810 C CA . ALA A 1 107 ? 8.292 -0.791 -2.362 1.00 95.69 107 ALA A CA 1
ATOM 811 C C . ALA A 1 107 ? 7.292 -0.019 -1.482 1.00 95.69 107 ALA A C 1
ATOM 813 O O . ALA A 1 107 ? 6.114 -0.364 -1.436 1.00 95.69 107 ALA A O 1
ATOM 814 N N . GLN A 1 108 ? 7.754 1.028 -0.788 1.00 94.00 108 GLN A N 1
ATOM 815 C CA . GLN A 1 108 ? 6.987 1.688 0.280 1.00 94.00 108 GLN A CA 1
ATOM 816 C C . GLN A 1 108 ? 5.851 2.591 -0.212 1.00 94.00 108 GLN A C 1
ATOM 818 O O . GLN A 1 108 ? 4.826 2.696 0.457 1.00 94.00 108 GLN A O 1
ATOM 823 N N . ASP A 1 109 ? 6.023 3.247 -1.358 1.00 94.88 109 ASP A N 1
ATOM 824 C CA . ASP A 1 109 ? 5.073 4.234 -1.875 1.00 94.88 109 ASP A CA 1
ATOM 825 C C . ASP A 1 109 ? 4.351 3.785 -3.140 1.00 94.88 109 ASP A C 1
ATOM 827 O O . ASP A 1 109 ? 3.282 4.316 -3.431 1.00 94.88 109 ASP A O 1
ATOM 831 N N . THR A 1 110 ? 4.921 2.829 -3.876 1.00 97.19 110 THR A N 1
ATOM 832 C CA . THR A 1 110 ? 4.395 2.363 -5.163 1.00 97.19 110 THR A CA 1
ATOM 833 C C . THR A 1 110 ? 3.833 0.949 -5.036 1.00 97.19 110 THR A C 1
ATOM 835 O O . THR A 1 110 ? 2.612 0.800 -5.025 1.00 97.19 110 THR A O 1
ATOM 838 N N . ALA A 1 111 ? 4.681 -0.065 -4.820 1.00 97.88 111 ALA A N 1
ATOM 839 C CA . ALA A 1 111 ? 4.252 -1.464 -4.718 1.00 97.88 111 ALA A CA 1
ATOM 840 C C . ALA A 1 111 ? 3.345 -1.761 -3.514 1.00 97.88 111 ALA A C 1
ATOM 842 O O . ALA A 1 111 ? 2.682 -2.793 -3.482 1.00 97.88 111 ALA A O 1
ATOM 843 N N . VAL A 1 112 ? 3.303 -0.885 -2.505 1.00 97.38 112 VAL A N 1
ATOM 844 C CA . VAL A 1 112 ? 2.438 -1.042 -1.326 1.00 97.38 112 VAL A CA 1
ATOM 845 C C . VAL A 1 112 ? 0.961 -1.207 -1.702 1.00 97.38 112 VAL A C 1
ATOM 847 O O . VAL A 1 112 ? 0.224 -1.912 -1.015 1.00 97.38 112 VAL A O 1
ATOM 850 N N . HIS A 1 113 ? 0.532 -0.605 -2.816 1.00 98.31 113 HIS A N 1
ATOM 851 C CA . HIS A 1 113 ? -0.825 -0.764 -3.327 1.00 98.31 113 HIS A CA 1
ATOM 852 C C . HIS A 1 113 ? -1.072 -2.180 -3.861 1.00 98.31 113 HIS A C 1
ATOM 854 O O . HIS A 1 113 ? -2.127 -2.756 -3.594 1.00 98.31 113 HIS A O 1
ATOM 860 N N . GLU A 1 114 ? -0.107 -2.757 -4.578 1.00 98.50 114 GLU A N 1
ATOM 861 C CA . GLU A 1 114 ? -0.142 -4.154 -5.002 1.00 98.50 114 GLU A CA 1
ATOM 862 C C . GLU A 1 114 ? -0.055 -5.114 -3.816 1.00 98.50 114 GLU A C 1
ATOM 864 O O . GLU A 1 114 ? -0.858 -6.035 -3.728 1.00 98.50 114 GLU A O 1
ATOM 869 N N . ILE A 1 115 ? 0.860 -4.878 -2.872 1.00 98.19 115 ILE A N 1
ATOM 870 C CA . ILE A 1 115 ? 1.022 -5.709 -1.668 1.00 98.19 115 ILE A CA 1
ATOM 871 C C . ILE A 1 115 ? -0.306 -5.816 -0.905 1.00 98.19 115 ILE A C 1
ATOM 873 O O . ILE A 1 115 ? -0.686 -6.903 -0.469 1.00 98.19 115 ILE A O 1
ATOM 877 N N . ASP A 1 116 ? -1.040 -4.709 -0.769 1.00 98.56 116 ASP A N 1
ATOM 878 C CA . ASP A 1 116 ? -2.362 -4.714 -0.148 1.00 98.56 116 ASP A CA 1
ATOM 879 C C . ASP A 1 116 ? -3.412 -5.464 -0.985 1.00 98.56 116 ASP A C 1
ATOM 881 O O . ASP A 1 116 ? -4.101 -6.358 -0.476 1.00 98.56 116 ASP A O 1
ATOM 885 N N . VAL A 1 117 ? -3.547 -5.108 -2.267 1.00 98.50 117 VAL A N 1
ATOM 886 C CA . VAL A 1 117 ? -4.645 -5.611 -3.100 1.00 98.50 117 VAL A CA 1
ATOM 887 C C . VAL A 1 117 ? -4.466 -7.081 -3.470 1.00 98.50 117 VAL A C 1
ATOM 889 O O . VAL A 1 117 ? -5.463 -7.784 -3.565 1.00 98.50 117 VAL A O 1
ATOM 892 N N . LEU A 1 118 ? -3.232 -7.574 -3.619 1.00 98.31 118 LEU A N 1
ATOM 893 C CA . LEU A 1 118 ? -2.938 -8.978 -3.925 1.00 98.31 118 LEU A CA 1
ATOM 894 C C . LEU A 1 118 ? -3.355 -9.892 -2.776 1.00 98.31 118 LEU A C 1
ATOM 896 O O . LEU A 1 118 ? -4.058 -10.872 -3.011 1.00 98.31 118 LEU A O 1
ATOM 900 N N . ARG A 1 119 ? -3.006 -9.528 -1.534 1.00 98.12 119 ARG A N 1
ATOM 901 C CA . ARG A 1 119 ? -3.442 -10.266 -0.337 1.00 98.12 119 ARG A CA 1
ATOM 902 C C . ARG A 1 119 ? -4.963 -10.329 -0.260 1.00 98.12 119 ARG A C 1
ATOM 904 O O . ARG A 1 119 ? -5.550 -11.382 -0.033 1.00 98.12 119 ARG A O 1
ATOM 911 N N . TRP A 1 120 ? -5.620 -9.197 -0.518 1.00 98.56 120 TRP A N 1
ATOM 912 C CA . TRP A 1 120 ? -7.078 -9.125 -0.535 1.00 98.56 120 TRP A CA 1
ATOM 913 C C . TRP A 1 120 ? -7.717 -9.911 -1.685 1.00 98.56 120 TRP A C 1
ATOM 915 O O . TRP A 1 120 ? -8.724 -10.578 -1.459 1.00 98.56 120 TRP A O 1
ATOM 925 N N . LEU A 1 121 ? -7.173 -9.845 -2.902 1.00 98.06 121 LEU A N 1
ATOM 926 C CA . LEU A 1 121 ? -7.678 -10.559 -4.077 1.00 98.06 121 LEU A CA 1
ATOM 927 C C . LEU A 1 121 ? -7.581 -12.070 -3.881 1.00 98.06 121 LEU A C 1
ATOM 929 O O . LEU A 1 121 ? -8.585 -12.769 -4.039 1.00 98.06 121 LEU A O 1
ATOM 933 N N . LEU A 1 122 ? -6.397 -12.540 -3.492 1.00 97.88 122 LEU A N 1
ATOM 934 C CA . LEU A 1 122 ? -6.074 -13.957 -3.354 1.00 97.88 122 LEU A CA 1
ATOM 935 C C . LEU A 1 122 ? -6.630 -14.579 -2.068 1.00 97.88 122 LEU A C 1
ATOM 937 O O . LEU A 1 122 ? -6.721 -15.797 -2.002 1.00 97.88 122 LEU A O 1
ATOM 941 N N . ASP A 1 123 ? -7.045 -13.758 -1.094 1.00 97.56 123 ASP A N 1
ATOM 942 C CA . ASP A 1 123 ? -7.390 -14.221 0.260 1.00 97.56 123 ASP A CA 1
ATOM 943 C C . ASP A 1 123 ? -6.249 -15.050 0.875 1.00 97.56 123 ASP A C 1
ATOM 945 O O . ASP A 1 123 ? -6.452 -16.105 1.472 1.00 97.56 123 ASP A O 1
ATOM 949 N N . ASP A 1 124 ? -5.022 -14.576 0.651 1.00 98.12 124 ASP A N 1
ATOM 950 C CA . ASP A 1 124 ? -3.791 -15.286 0.972 1.00 98.12 124 ASP A CA 1
ATOM 951 C C . ASP A 1 124 ? -2.704 -14.304 1.425 1.00 98.12 124 ASP A C 1
ATOM 953 O O . ASP A 1 124 ? -2.705 -13.120 1.080 1.00 98.12 124 ASP A O 1
ATOM 957 N N . GLU A 1 125 ? -1.767 -14.796 2.221 1.00 98.38 125 GLU A N 1
ATOM 958 C CA . GLU A 1 125 ? -0.711 -14.001 2.833 1.00 98.38 125 GLU A CA 1
ATOM 959 C C . GLU A 1 125 ? 0.612 -14.189 2.095 1.00 98.38 125 GLU A C 1
ATOM 961 O O . GLU A 1 125 ? 0.969 -15.301 1.718 1.00 98.38 125 GLU A O 1
ATOM 966 N N . ILE A 1 126 ? 1.364 -13.102 1.910 1.00 98.44 126 ILE A N 1
ATOM 967 C CA . ILE A 1 126 ? 2.707 -13.149 1.317 1.00 98.44 126 ILE A CA 1
ATOM 968 C C . ILE A 1 126 ? 3.686 -13.682 2.369 1.00 98.44 126 ILE A C 1
ATOM 970 O O . ILE A 1 126 ? 3.792 -13.116 3.457 1.00 98.44 126 ILE A O 1
ATOM 974 N N . VAL A 1 127 ? 4.423 -14.744 2.036 1.00 98.62 127 VAL A N 1
ATOM 975 C CA . VAL A 1 127 ? 5.372 -15.418 2.942 1.00 98.62 127 VAL A CA 1
ATOM 976 C C . VAL A 1 127 ? 6.831 -15.259 2.523 1.00 98.62 127 VAL A C 1
ATOM 978 O O . VAL A 1 127 ? 7.725 -15.409 3.356 1.00 98.62 127 VAL A O 1
ATOM 981 N N . SER A 1 128 ? 7.095 -14.922 1.260 1.00 98.50 128 SER A N 1
ATOM 982 C CA . SER A 1 128 ? 8.445 -14.628 0.779 1.00 98.50 128 SER A CA 1
ATOM 983 C C . SER A 1 128 ? 8.439 -13.485 -0.237 1.00 98.50 128 SER A C 1
ATOM 985 O O . SER A 1 128 ? 7.435 -13.222 -0.902 1.00 98.50 128 SER A O 1
ATOM 987 N N . ALA A 1 129 ? 9.563 -12.769 -0.317 1.00 98.12 129 ALA A N 1
ATOM 988 C CA . ALA A 1 129 ? 9.764 -11.683 -1.264 1.00 98.12 129 ALA A CA 1
ATOM 989 C C . ALA A 1 129 ? 11.205 -11.679 -1.791 1.00 98.12 129 ALA A C 1
ATOM 991 O O . ALA A 1 129 ? 12.158 -11.839 -1.024 1.00 98.12 129 ALA A O 1
ATOM 992 N N . GLN A 1 130 ? 11.374 -11.431 -3.088 1.00 98.50 130 GLN A N 1
ATOM 993 C CA . GLN A 1 130 ? 12.667 -11.221 -3.737 1.00 98.50 130 GLN A CA 1
ATOM 994 C C . GLN A 1 130 ? 12.594 -9.994 -4.648 1.00 98.50 130 GLN A C 1
ATOM 996 O O . GLN A 1 130 ? 11.612 -9.795 -5.354 1.00 98.50 130 GLN A O 1
ATOM 1001 N N . VAL A 1 131 ? 13.655 -9.185 -4.673 1.00 98.12 131 VAL A N 1
ATOM 1002 C CA . VAL A 1 131 ? 13.769 -8.052 -5.602 1.00 98.12 131 VAL A CA 1
ATOM 1003 C C . VAL A 1 131 ? 14.855 -8.340 -6.627 1.00 98.12 131 VAL A C 1
ATOM 1005 O O . VAL A 1 131 ? 16.012 -8.576 -6.274 1.00 98.12 131 VAL A O 1
ATOM 1008 N N . ILE A 1 132 ? 14.488 -8.277 -7.902 1.00 98.31 132 ILE A N 1
ATOM 1009 C CA . ILE A 1 132 ? 15.413 -8.306 -9.032 1.00 98.31 132 ILE A CA 1
ATOM 1010 C C . ILE A 1 132 ? 15.500 -6.889 -9.594 1.00 98.31 132 ILE A C 1
ATOM 1012 O O . ILE A 1 132 ? 14.489 -6.221 -9.798 1.00 98.31 132 ILE A O 1
ATOM 1016 N N . THR A 1 133 ? 16.717 -6.418 -9.866 1.00 97.62 133 THR A N 1
ATOM 1017 C CA . THR A 1 133 ? 16.950 -5.115 -10.503 1.00 97.62 133 THR A CA 1
ATOM 1018 C C . THR A 1 133 ? 17.492 -5.315 -11.918 1.00 97.62 133 THR A C 1
ATOM 1020 O O . THR A 1 133 ? 18.687 -5.597 -12.064 1.00 97.62 133 THR A O 1
ATOM 1023 N N . PRO A 1 134 ? 16.644 -5.201 -12.960 1.00 97.25 134 PRO A N 1
ATOM 1024 C CA . PRO A 1 134 ? 17.065 -5.291 -14.354 1.00 97.25 134 PRO A CA 1
ATOM 1025 C C . PRO A 1 134 ? 18.050 -4.189 -14.765 1.00 97.25 134 PRO A C 1
ATOM 1027 O O . PRO A 1 134 ? 18.426 -3.311 -13.982 1.00 97.25 134 PRO A O 1
ATOM 1030 N N . ARG A 1 135 ? 18.440 -4.198 -16.050 1.00 98.12 135 ARG A N 1
ATOM 1031 C CA . ARG A 1 135 ? 19.177 -3.078 -16.643 1.00 98.12 135 ARG A CA 1
ATOM 1032 C C . ARG A 1 135 ? 18.381 -1.796 -16.428 1.00 98.12 135 ARG A C 1
ATOM 1034 O O . ARG A 1 135 ? 17.258 -1.660 -16.901 1.00 98.12 135 ARG A O 1
ATOM 1041 N N . ALA A 1 136 ? 19.010 -0.846 -15.758 1.00 98.19 136 ALA A N 1
ATOM 1042 C CA . ALA A 1 136 ? 18.316 0.351 -15.352 1.00 98.19 136 ALA A CA 1
ATOM 1043 C C . ALA A 1 136 ? 18.084 1.322 -16.527 1.00 98.19 136 ALA A C 1
ATOM 1045 O O . ALA A 1 136 ? 18.951 1.492 -17.394 1.00 98.19 136 ALA A O 1
ATOM 1046 N N . THR A 1 137 ? 16.914 1.966 -16.548 1.00 97.94 137 THR A N 1
ATOM 1047 C CA . THR A 1 137 ? 16.509 2.897 -17.614 1.00 97.94 137 THR A CA 1
ATOM 1048 C C . THR A 1 137 ? 17.432 4.116 -17.676 1.00 97.94 137 THR A C 1
ATOM 1050 O O . THR A 1 137 ? 17.919 4.591 -16.651 1.00 97.94 137 THR A O 1
ATOM 1053 N N . GLY A 1 138 ? 17.649 4.680 -18.866 1.00 97.88 138 GLY A N 1
ATOM 1054 C CA . GLY A 1 138 ? 18.364 5.954 -19.025 1.00 97.88 138 GLY A CA 1
ATOM 1055 C C . GLY A 1 138 ? 17.562 7.188 -18.586 1.00 97.88 138 GLY A C 1
ATOM 1056 O O . GLY A 1 138 ? 18.075 8.296 -18.685 1.00 97.88 138 GLY A O 1
ATOM 1057 N N . LYS A 1 139 ? 16.304 7.014 -18.155 1.00 97.62 139 LYS A N 1
ATOM 1058 C CA . LYS A 1 139 ? 15.370 8.099 -17.794 1.00 97.62 139 LYS A CA 1
ATOM 1059 C C . LYS A 1 139 ? 15.263 8.383 -16.293 1.00 97.62 139 LYS A C 1
ATOM 1061 O O . LYS A 1 139 ? 14.588 9.327 -15.911 1.00 97.62 139 LYS A O 1
ATOM 1066 N N . ARG A 1 140 ? 15.913 7.578 -15.454 1.00 97.50 140 ARG A N 1
ATOM 1067 C CA . ARG A 1 140 ? 15.903 7.726 -13.991 1.00 97.50 140 ARG A CA 1
ATOM 1068 C C . ARG A 1 140 ? 16.994 8.682 -13.500 1.00 97.50 140 ARG A C 1
ATOM 1070 O O . ARG A 1 140 ? 18.015 8.859 -14.165 1.00 97.50 140 ARG A O 1
ATOM 1077 N N . PHE A 1 141 ? 16.845 9.170 -12.273 1.00 98.06 141 PHE A N 1
ATOM 1078 C CA . PHE A 1 141 ? 17.943 9.794 -11.530 1.00 98.06 141 PHE A CA 1
ATOM 1079 C C . PHE A 1 141 ? 19.022 8.774 -11.137 1.00 98.06 141 PHE A C 1
ATOM 1081 O O . PHE A 1 141 ? 18.735 7.595 -10.926 1.00 98.06 141 PHE A O 1
ATOM 1088 N N . ALA A 1 142 ? 20.274 9.220 -11.010 1.00 97.38 142 ALA A N 1
ATOM 1089 C CA . ALA A 1 142 ? 21.427 8.334 -10.822 1.00 97.38 142 ALA A CA 1
ATOM 1090 C C . ALA A 1 142 ? 21.352 7.458 -9.554 1.00 97.38 142 ALA A C 1
ATOM 1092 O O . ALA A 1 142 ? 21.841 6.327 -9.567 1.00 97.38 142 ALA A O 1
ATOM 1093 N N . HIS A 1 143 ? 20.723 7.951 -8.481 1.00 97.06 143 HIS A N 1
ATOM 1094 C CA . HIS A 1 143 ? 20.554 7.232 -7.209 1.00 97.06 143 HIS A CA 1
ATOM 1095 C C . HIS A 1 143 ? 19.421 6.196 -7.221 1.00 97.06 143 HIS A C 1
ATOM 1097 O O . HIS A 1 143 ? 19.305 5.395 -6.289 1.00 97.06 143 HIS A O 1
ATOM 1103 N N . LEU A 1 144 ? 18.570 6.210 -8.247 1.00 98.00 144 LEU A N 1
ATOM 1104 C CA . LEU A 1 144 ? 17.402 5.345 -8.343 1.00 98.00 144 LEU A CA 1
ATOM 1105 C C . LEU A 1 144 ? 17.754 4.030 -9.056 1.00 98.00 144 LEU A C 1
ATOM 1107 O O . LEU A 1 144 ? 18.426 4.025 -10.087 1.00 98.00 144 LEU A O 1
ATOM 1111 N N . LYS A 1 145 ? 17.284 2.898 -8.530 1.00 98.31 145 LYS A N 1
ATOM 1112 C CA . LYS A 1 145 ? 17.233 1.606 -9.226 1.00 98.31 145 LYS A CA 1
ATOM 1113 C C . LYS A 1 145 ? 15.841 1.462 -9.841 1.00 98.31 145 LYS A C 1
ATOM 1115 O O . LYS A 1 145 ? 14.875 1.309 -9.100 1.00 98.31 145 LYS A O 1
ATOM 1120 N N . ASP A 1 146 ? 15.750 1.560 -11.163 1.00 98.38 146 ASP A N 1
ATOM 1121 C CA . ASP A 1 146 ? 14.483 1.550 -11.904 1.00 98.38 146 ASP A CA 1
ATOM 1122 C C . ASP A 1 146 ? 14.710 1.008 -13.331 1.00 98.38 146 ASP A C 1
ATOM 1124 O O . ASP A 1 146 ? 15.648 1.478 -13.996 1.00 98.38 146 ASP A O 1
ATOM 1128 N N . PRO A 1 147 ? 13.910 0.036 -13.813 1.00 98.38 147 PRO A N 1
ATOM 1129 C CA . PRO A 1 147 ? 12.800 -0.631 -13.112 1.00 98.38 147 PRO A CA 1
ATOM 1130 C C . PRO A 1 147 ? 13.260 -1.623 -12.027 1.00 98.38 147 PRO A C 1
ATOM 1132 O O . PRO A 1 147 ? 14.453 -1.912 -11.894 1.00 98.38 147 PRO A O 1
ATOM 1135 N N . GLN A 1 148 ? 12.310 -2.147 -11.254 1.00 98.62 148 GLN A N 1
ATOM 1136 C CA . GLN A 1 148 ? 12.487 -3.262 -10.317 1.00 98.62 148 GLN A CA 1
ATOM 1137 C C . GLN A 1 148 ? 11.422 -4.331 -10.588 1.00 98.62 148 GLN A C 1
ATOM 1139 O O . GLN A 1 148 ? 10.300 -3.996 -10.954 1.00 98.62 148 GLN A O 1
ATOM 1144 N N . ILE A 1 149 ? 11.764 -5.605 -10.397 1.00 98.56 149 ILE A N 1
ATOM 1145 C CA . ILE A 1 149 ? 10.800 -6.711 -10.370 1.00 98.56 149 ILE A CA 1
ATOM 1146 C C . ILE A 1 149 ? 10.738 -7.232 -8.938 1.00 98.56 149 ILE A C 1
ATOM 1148 O O . ILE A 1 149 ? 11.768 -7.610 -8.374 1.00 98.56 149 ILE A O 1
ATOM 1152 N N . LEU A 1 150 ? 9.547 -7.233 -8.352 1.00 98.50 150 LEU A N 1
ATOM 1153 C CA . LEU A 1 150 ? 9.272 -7.796 -7.039 1.00 98.50 150 LEU A CA 1
ATOM 1154 C C . LEU A 1 150 ? 8.591 -9.145 -7.252 1.00 98.50 150 LEU A C 1
ATOM 1156 O O . LEU A 1 150 ? 7.532 -9.216 -7.866 1.00 98.50 150 LEU A O 1
ATOM 1160 N N . LEU A 1 151 ? 9.219 -10.207 -6.762 1.00 98.69 151 LEU A N 1
ATOM 1161 C CA . LEU A 1 151 ? 8.656 -11.549 -6.761 1.00 98.69 151 LEU A CA 1
ATOM 1162 C C . LEU A 1 151 ? 8.110 -11.849 -5.371 1.00 98.69 151 LEU A C 1
ATOM 1164 O O . LEU A 1 151 ? 8.832 -11.656 -4.390 1.00 98.69 151 LEU A O 1
ATOM 1168 N N . PHE A 1 152 ? 6.879 -12.341 -5.293 1.00 98.69 152 PHE A N 1
ATOM 1169 C CA . PHE A 1 152 ? 6.265 -12.806 -4.053 1.00 98.69 152 PHE A CA 1
ATOM 1170 C C . PHE A 1 152 ? 5.848 -14.272 -4.165 1.00 98.69 152 PHE A C 1
ATOM 1172 O O . PHE A 1 152 ? 5.474 -14.749 -5.238 1.00 98.69 152 PHE A O 1
ATOM 1179 N N . GLU A 1 153 ? 5.873 -14.964 -3.032 1.00 98.69 153 GLU A N 1
ATOM 1180 C CA . GLU A 1 153 ? 5.221 -16.260 -2.847 1.00 98.69 153 GLU A CA 1
ATOM 1181 C C . GLU A 1 153 ? 4.191 -16.125 -1.730 1.00 98.69 153 GLU A C 1
ATOM 1183 O O . GLU A 1 153 ? 4.480 -15.526 -0.686 1.00 98.69 153 GLU A O 1
ATOM 1188 N N . THR A 1 154 ? 2.989 -16.653 -1.949 1.00 98.75 154 THR A N 1
ATOM 1189 C CA . THR A 1 154 ? 1.936 -16.684 -0.929 1.00 98.75 154 THR A CA 1
ATOM 1190 C C . THR A 1 154 ? 1.938 -17.991 -0.137 1.00 98.75 154 THR A C 1
ATOM 1192 O O . THR A 1 154 ? 2.571 -18.968 -0.536 1.00 98.75 154 THR A O 1
ATOM 1195 N N . ALA A 1 155 ? 1.225 -18.042 0.991 1.00 98.56 155 ALA A N 1
ATOM 1196 C CA . ALA A 1 155 ? 1.187 -19.224 1.850 1.00 98.56 155 ALA A CA 1
ATOM 1197 C C . ALA A 1 155 ? 0.600 -20.463 1.147 1.00 98.56 155 ALA A C 1
ATOM 1199 O O . ALA A 1 155 ? 1.018 -21.581 1.449 1.00 98.56 155 ALA A O 1
ATOM 1200 N N . ASN A 1 156 ? -0.312 -20.283 0.184 1.00 97.88 156 ASN A N 1
ATOM 1201 C CA . ASN A 1 156 ? -0.823 -21.377 -0.648 1.00 97.88 156 ASN A CA 1
ATOM 1202 C C . ASN A 1 156 ? -0.000 -21.623 -1.929 1.00 97.88 156 ASN A C 1
ATOM 1204 O O . ASN A 1 156 ? -0.419 -22.408 -2.780 1.00 97.88 156 ASN A O 1
ATOM 1208 N N . GLY A 1 157 ? 1.166 -20.985 -2.075 1.00 98.06 157 GLY A N 1
ATOM 1209 C CA . GLY A 1 157 ? 2.103 -21.221 -3.176 1.00 98.06 157 GLY A CA 1
ATOM 1210 C C . GLY A 1 157 ? 1.789 -20.465 -4.469 1.00 98.06 157 GLY A C 1
ATOM 1211 O O . GLY A 1 157 ? 2.294 -20.847 -5.524 1.00 98.06 157 GLY A O 1
ATOM 1212 N N . VAL A 1 158 ? 0.972 -19.405 -4.420 1.00 98.56 158 VAL A N 1
ATOM 1213 C CA . VAL A 1 158 ? 0.757 -18.535 -5.585 1.00 98.56 158 VAL A CA 1
ATOM 1214 C C . VAL A 1 158 ? 2.022 -17.717 -5.823 1.00 98.56 158 VAL A C 1
ATOM 1216 O O . VAL A 1 158 ? 2.525 -17.052 -4.913 1.00 98.56 158 VAL A O 1
ATOM 1219 N N . HIS A 1 159 ? 2.528 -17.746 -7.054 1.00 98.69 159 HIS A N 1
ATOM 1220 C CA . HIS A 1 159 ? 3.639 -16.898 -7.471 1.00 98.69 159 HIS A CA 1
ATOM 1221 C C . HIS A 1 159 ? 3.118 -15.548 -7.958 1.00 98.69 159 HIS A C 1
ATOM 1223 O O . HIS A 1 159 ? 2.161 -15.492 -8.729 1.00 98.69 159 HIS A O 1
ATOM 1229 N N . VAL A 1 160 ? 3.759 -14.457 -7.555 1.00 98.75 160 VAL A N 1
ATOM 1230 C CA . VAL A 1 160 ? 3.465 -13.131 -8.098 1.00 98.75 160 VAL A CA 1
ATOM 1231 C C . VAL A 1 160 ? 4.736 -12.511 -8.640 1.00 98.75 160 VAL A C 1
ATOM 1233 O O . VAL A 1 160 ? 5.730 -12.442 -7.919 1.00 98.75 160 VAL A O 1
ATOM 1236 N N . ASP A 1 161 ? 4.679 -11.992 -9.861 1.00 98.12 161 ASP A N 1
ATOM 1237 C CA . ASP A 1 161 ? 5.669 -11.057 -10.381 1.00 98.12 161 ASP A CA 1
ATOM 1238 C C . ASP A 1 161 ? 5.046 -9.678 -10.588 1.00 98.12 161 ASP A C 1
ATOM 1240 O O . ASP A 1 161 ? 4.041 -9.496 -11.274 1.00 98.12 161 ASP A O 1
ATOM 1244 N N . LEU A 1 162 ? 5.665 -8.700 -9.936 1.00 98.62 162 LEU A N 1
ATOM 1245 C CA . LEU A 1 162 ? 5.282 -7.304 -9.978 1.00 98.62 162 LEU A CA 1
ATOM 1246 C C . LEU A 1 162 ? 6.405 -6.489 -10.613 1.00 98.62 162 LEU A C 1
ATOM 1248 O O . LEU A 1 162 ? 7.476 -6.317 -10.028 1.00 98.62 162 LEU A O 1
ATOM 1252 N N . GLU A 1 163 ? 6.147 -5.931 -11.790 1.00 98.62 163 GLU A N 1
ATOM 1253 C CA . GLU A 1 163 ? 6.995 -4.898 -12.377 1.00 98.62 163 GLU A CA 1
ATOM 1254 C C . GLU A 1 163 ? 6.700 -3.539 -11.734 1.00 98.62 163 GLU A C 1
ATOM 1256 O O . GLU A 1 163 ? 5.581 -3.044 -11.797 1.00 98.62 163 GLU A O 1
ATOM 1261 N N . VAL A 1 164 ? 7.719 -2.884 -11.185 1.00 98.62 164 VAL A N 1
ATOM 1262 C CA . VAL A 1 164 ? 7.657 -1.474 -10.790 1.00 98.62 164 VAL A CA 1
ATOM 1263 C C . VAL A 1 164 ? 8.564 -0.673 -11.717 1.00 98.62 164 VAL A C 1
ATOM 1265 O O . VAL A 1 164 ? 9.789 -0.819 -11.670 1.00 98.62 164 VAL A O 1
ATOM 1268 N N . PHE A 1 165 ? 7.969 0.182 -12.554 1.00 98.50 165 PHE A N 1
ATOM 1269 C CA . PHE A 1 165 ? 8.702 1.025 -13.501 1.00 98.50 165 PHE A CA 1
ATOM 1270 C C . PHE A 1 165 ? 8.233 2.481 -13.447 1.00 98.50 165 PHE A C 1
ATOM 1272 O O . PHE A 1 165 ? 7.304 2.907 -14.134 1.00 98.50 165 PHE A O 1
ATOM 1279 N N . VAL A 1 166 ? 8.919 3.285 -12.639 1.00 98.38 166 VAL A N 1
ATOM 1280 C CA . VAL A 1 166 ? 8.432 4.616 -12.248 1.00 98.38 166 VAL A CA 1
ATOM 1281 C C . VAL A 1 166 ? 8.921 5.767 -13.136 1.00 98.38 166 VAL A C 1
ATOM 1283 O O . VAL A 1 166 ? 8.577 6.924 -12.885 1.00 98.38 166 VAL A O 1
ATOM 1286 N N . ASN A 1 167 ? 9.693 5.460 -14.185 1.00 98.00 167 ASN A N 1
ATOM 1287 C CA . ASN A 1 167 ? 10.103 6.400 -15.237 1.00 98.00 167 ASN A CA 1
ATOM 1288 C C . ASN A 1 167 ? 9.828 5.846 -16.648 1.00 98.00 167 ASN A C 1
ATOM 1290 O O . ASN A 1 167 ? 10.675 5.949 -17.542 1.00 98.00 167 ASN A O 1
ATOM 1294 N N . CYS A 1 168 ? 8.651 5.249 -16.861 1.00 97.38 168 CYS A N 1
ATOM 1295 C CA . CYS A 1 168 ? 8.288 4.609 -18.132 1.00 97.38 168 CYS A CA 1
ATOM 1296 C C . CYS A 1 168 ? 7.968 5.596 -19.271 1.00 97.38 168 CYS A C 1
ATOM 1298 O O . CYS A 1 168 ? 7.918 5.198 -20.434 1.00 97.38 168 CYS A O 1
ATOM 1300 N N . GLN A 1 169 ? 7.807 6.889 -18.955 1.00 97.00 169 GLN A N 1
ATOM 1301 C CA . GLN A 1 169 ? 7.539 8.018 -19.863 1.00 97.00 169 GLN A CA 1
ATOM 1302 C C . GLN A 1 169 ? 6.176 8.018 -20.570 1.00 97.00 169 GLN A C 1
ATOM 1304 O O . GLN A 1 169 ? 5.686 9.095 -20.900 1.00 97.00 169 GLN A O 1
ATOM 1309 N N . TYR A 1 170 ? 5.571 6.859 -20.829 1.00 95.56 170 TYR A N 1
ATOM 1310 C CA . TYR A 1 170 ? 4.393 6.766 -21.693 1.00 95.56 170 TYR A CA 1
ATOM 1311 C C . TYR A 1 170 ? 3.063 7.022 -20.968 1.00 95.56 170 TYR A C 1
ATOM 1313 O O . TYR A 1 170 ? 2.093 7.408 -21.616 1.00 95.56 170 TYR A O 1
ATOM 1321 N N . GLY A 1 171 ? 2.987 6.795 -19.655 1.00 92.31 171 GLY A N 1
ATOM 1322 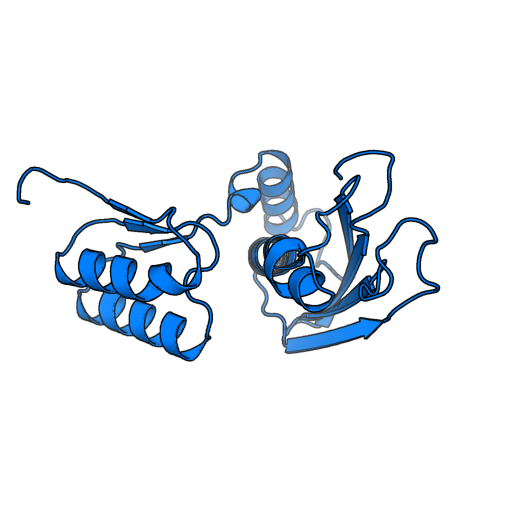C CA . GLY A 1 171 ? 1.721 6.873 -18.929 1.00 92.31 171 GLY A CA 1
ATOM 1323 C C . GLY A 1 171 ? 1.790 6.301 -17.518 1.00 92.31 171 GLY A C 1
ATOM 1324 O O . GLY A 1 171 ? 2.841 5.849 -17.069 1.00 92.31 171 GLY A O 1
ATOM 1325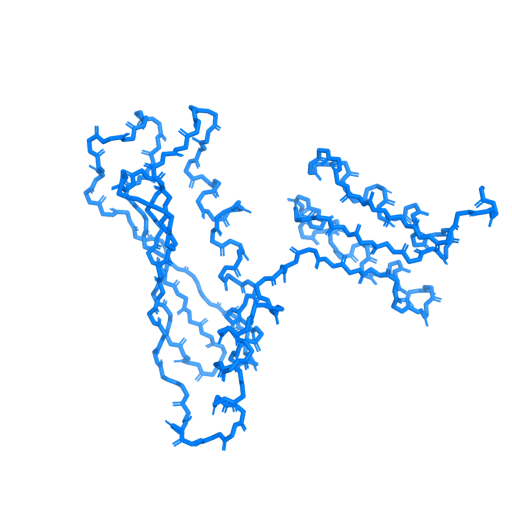 N N . TYR A 1 172 ? 0.664 6.390 -16.817 1.00 81.31 172 TYR A N 1
ATOM 1326 C CA . TYR A 1 172 ? 0.420 5.654 -15.580 1.00 81.31 172 TYR A CA 1
ATOM 1327 C C . TYR A 1 172 ? -0.348 4.379 -15.935 1.00 81.31 172 TYR A C 1
ATOM 1329 O O . TYR A 1 172 ? -1.291 4.457 -16.726 1.00 81.31 172 TYR A O 1
ATOM 1337 N N . ASP A 1 173 ? 0.083 3.247 -15.393 1.00 74.25 173 ASP A N 1
ATOM 1338 C CA . ASP A 1 173 ? -0.491 1.913 -15.615 1.00 74.25 173 ASP A CA 1
ATOM 1339 C C . ASP A 1 173 ? -0.405 1.111 -14.313 1.00 74.25 173 ASP A C 1
ATOM 1341 O O . ASP A 1 173 ? 0.736 0.970 -13.816 1.00 74.25 173 ASP A O 1
#

pLDDT: mean 97.34, std 2.97, range [74.25, 98.81]

Sequence (173 aa):
SPEVDAVLVTSWGPTHAEHVLNAVTAGKPVFCEKPLATTAEDCLRIVEAERAHGRRLVQVGFMRRFDVGYRQMKEVLASGSIGAPLIVHCAHRNPTVPESYTSVMAAQDTAVHEIDVLRWLLDDEIVSAQVITPRATGKRFAHLKDPQILLFETANGVHVDLEVFVNCQYGYD

Radius of gyration: 18.22 Å; chains: 1; bounding box: 40×41×45 Å

Secondary structure (DSSP, 8-state):
-TT---EEE-S-GGGHHHHHHHHHHTT--EEEPSPS-SSHHHHHHHHHHHHHHTS--EEE--GGGGSHHHHHHHHHHHHTTT-S--EEEEEEE-S---TT--TTHIIIIIIHHHHHHHHHHHT--EEEEEEE--SPPTTS-TT---SEEEEEEETT--EEEEEEETT-SS---